Protein AF-A0A8J6LX30-F1 (afdb_monomer)

Foldseek 3Di:
DDDDDDDPDDDPPPPPPDPPPPPPQLPVLLVLLLVLLQVLLVQLVCVVVVVDHLVVSLVSLLVNLQSLLVSLVSCVVSVFQNVSSLVSLVLSVVSLVLSVCCVDDNNNVSSVVSNVSSVVSNVSRDPDPVSRDPPPPPPNDPRPGDRDDNVNSVCSSPVDD

pLDDT: mean 80.88, std 18.57, range [38.09, 98.31]

Nearest PDB structures (foldseek):
  2l7a-assembly1_A  TM=3.108E-01  e=1.061E+00  Mus musculus
  6zfg-assembly1_A  TM=3.445E-01  e=6.325E+00  Homo sapiens

Solvent-accessible surface area (backbone atoms only — not comparable to full-atom values): 9268 Å² total; per-residue (Å²): 134,84,88,81,87,85,80,84,77,80,80,78,77,76,76,77,75,73,80,78,68,78,77,58,90,53,53,66,45,34,52,50,41,27,52,38,10,52,50,34,22,52,45,26,51,30,35,76,73,64,79,44,50,72,69,59,36,47,55,45,41,48,56,36,22,48,47,24,29,50,36,17,52,52,26,61,75,66,74,43,47,63,68,58,21,39,49,26,32,42,49,20,52,50,36,53,56,38,47,55,30,52,72,49,89,50,32,70,64,23,39,52,50,46,24,50,53,8,51,48,36,40,70,72,37,63,91,46,83,82,67,56,61,74,90,72,79,66,72,91,65,80,55,96,54,77,87,66,51,67,67,58,51,51,46,63,74,67,74,67,135

Structure (mmCIF, N/CA/C/O backbone):
data_AF-A0A8J6LX30-F1
#
_entry.id   AF-A0A8J6LX30-F1
#
loop_
_atom_site.group_PDB
_atom_site.id
_atom_site.type_symbol
_atom_site.label_atom_id
_atom_site.label_alt_id
_atom_site.label_comp_id
_atom_site.label_asym_id
_atom_site.label_entity_id
_atom_site.label_seq_id
_atom_site.pdbx_PDB_ins_code
_atom_site.Cartn_x
_atom_site.Cartn_y
_atom_site.Cartn_z
_atom_site.occupancy
_atom_site.B_iso_or_equiv
_atom_site.auth_seq_id
_atom_site.auth_comp_id
_atom_site.auth_asym_id
_atom_site.auth_atom_id
_atom_site.pdbx_PDB_model_num
ATOM 1 N N . MET A 1 1 ? 21.308 58.155 -54.285 1.00 38.09 1 MET A N 1
ATOM 2 C CA . MET A 1 1 ? 21.886 56.819 -54.548 1.00 38.09 1 MET A CA 1
ATOM 3 C C . MET A 1 1 ? 22.119 56.142 -53.198 1.00 38.09 1 MET A C 1
ATOM 5 O O . MET A 1 1 ? 22.810 56.734 -52.388 1.00 38.09 1 MET A O 1
ATOM 9 N N . PHE A 1 2 ? 21.418 55.020 -52.964 1.00 38.81 2 PHE A N 1
ATOM 10 C CA . PHE A 1 2 ? 21.557 53.934 -51.962 1.00 38.81 2 PHE A CA 1
ATOM 11 C C . PHE A 1 2 ? 22.503 54.137 -50.748 1.00 38.81 2 PHE A C 1
ATOM 13 O O . PHE A 1 2 ? 23.682 54.39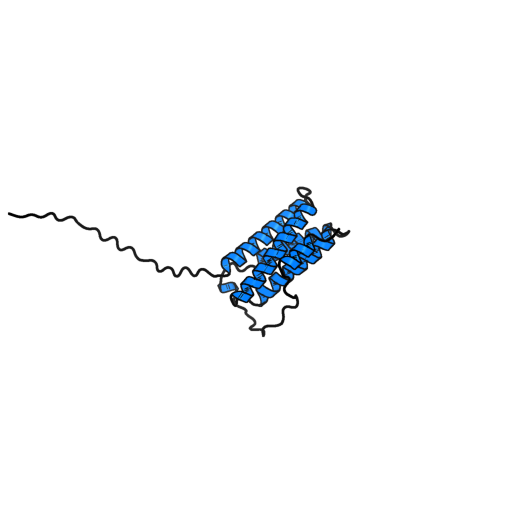0 -50.935 1.00 38.81 2 PHE A O 1
ATOM 20 N N . ALA A 1 3 ? 22.016 54.129 -49.493 1.00 41.53 3 ALA A N 1
ATOM 21 C CA . ALA A 1 3 ? 21.676 52.959 -48.643 1.00 41.53 3 ALA A CA 1
ATOM 22 C C . ALA A 1 3 ? 22.943 52.134 -48.263 1.00 41.53 3 ALA A C 1
ATOM 24 O O . ALA A 1 3 ? 23.744 51.845 -49.135 1.00 41.53 3 ALA A O 1
ATOM 25 N N . ARG A 1 4 ? 23.220 51.692 -47.028 1.00 43.03 4 ARG A N 1
ATOM 26 C CA . ARG A 1 4 ? 22.381 50.931 -46.093 1.00 43.03 4 ARG A CA 1
ATOM 27 C C . ARG A 1 4 ? 23.034 50.836 -44.698 1.00 43.03 4 ARG A C 1
ATOM 29 O O . ARG A 1 4 ? 24.249 50.752 -44.566 1.00 43.03 4 ARG A O 1
ATOM 36 N N . TYR A 1 5 ? 22.149 50.777 -43.711 1.00 49.88 5 TYR A N 1
ATOM 37 C CA . TYR A 1 5 ? 22.218 50.185 -42.376 1.00 49.88 5 TYR A CA 1
ATOM 38 C C . TYR A 1 5 ? 23.149 48.968 -42.229 1.00 49.88 5 TYR A C 1
ATOM 40 O O . TYR A 1 5 ? 23.052 48.027 -43.014 1.00 49.88 5 TYR A O 1
ATOM 48 N N . PHE A 1 6 ? 23.931 48.930 -41.147 1.00 45.62 6 PHE A N 1
ATOM 49 C CA . PHE A 1 6 ? 24.451 47.684 -40.576 1.00 45.62 6 PHE A CA 1
ATOM 50 C C . PHE A 1 6 ? 23.905 47.526 -39.155 1.00 45.62 6 PHE A C 1
ATOM 52 O O . PHE A 1 6 ? 24.425 48.090 -38.196 1.00 45.62 6 PHE A O 1
ATOM 59 N N . ALA A 1 7 ? 22.802 46.785 -39.053 1.00 44.56 7 ALA A N 1
ATOM 60 C CA . ALA A 1 7 ? 22.307 46.240 -37.800 1.00 44.56 7 ALA A CA 1
ATOM 61 C C . ALA A 1 7 ? 23.145 44.999 -37.467 1.00 44.56 7 ALA A C 1
ATOM 63 O O . ALA A 1 7 ? 23.205 44.057 -38.259 1.00 44.56 7 ALA A O 1
ATOM 64 N N . ALA A 1 8 ? 23.813 45.011 -36.316 1.00 47.22 8 ALA A N 1
ATOM 65 C CA . ALA A 1 8 ? 24.499 43.844 -35.782 1.00 47.22 8 ALA A CA 1
ATOM 66 C C . ALA A 1 8 ? 23.446 42.826 -35.318 1.00 47.22 8 ALA A C 1
ATOM 68 O O . ALA A 1 8 ? 22.815 42.996 -34.276 1.00 47.22 8 ALA A O 1
ATOM 69 N N . ALA A 1 9 ? 23.225 41.787 -36.121 1.00 47.16 9 ALA A N 1
ATOM 70 C CA . ALA A 1 9 ? 22.420 40.639 -35.736 1.00 47.16 9 ALA A CA 1
ATOM 71 C C . ALA A 1 9 ? 23.241 39.765 -34.777 1.00 47.16 9 ALA A C 1
ATOM 73 O O . ALA A 1 9 ? 24.148 39.046 -35.193 1.00 47.16 9 ALA A O 1
ATOM 74 N N . ALA A 1 10 ? 22.934 39.854 -33.484 1.00 50.03 10 ALA A N 1
ATOM 75 C CA . ALA A 1 10 ? 23.387 38.889 -32.495 1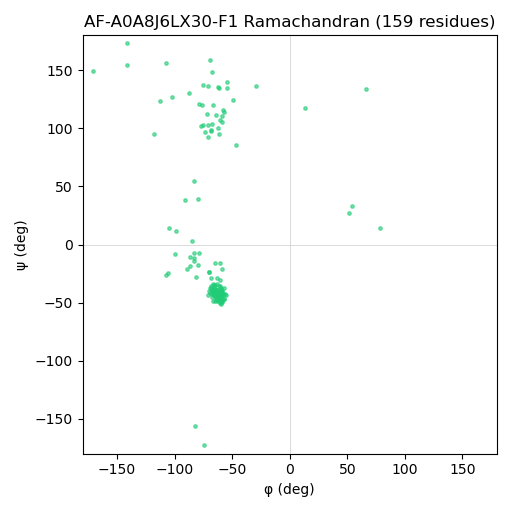.00 50.03 10 ALA A CA 1
ATOM 76 C C . ALA A 1 10 ? 22.690 37.547 -32.776 1.00 50.03 10 ALA A C 1
ATOM 78 O O . ALA A 1 10 ? 21.501 37.382 -32.507 1.00 50.03 10 ALA A O 1
ATOM 79 N N . LEU A 1 11 ? 23.425 36.603 -33.365 1.00 47.09 11 LEU A N 1
ATOM 80 C CA . LEU A 1 11 ? 23.007 35.210 -33.473 1.00 47.09 11 LEU A CA 1
ATOM 81 C C . LEU A 1 11 ? 23.010 34.587 -32.070 1.00 47.09 11 LEU A C 1
ATOM 83 O O . LEU A 1 11 ? 24.047 34.167 -31.562 1.00 47.09 11 LEU A O 1
ATOM 87 N N . LEU A 1 12 ? 21.833 34.524 -31.449 1.00 52.47 12 LEU A N 1
ATOM 88 C CA . LEU A 1 12 ? 21.553 33.590 -30.364 1.00 52.47 12 LEU A CA 1
ATOM 89 C C . LEU A 1 12 ? 21.545 32.177 -30.956 1.00 52.47 12 LEU A C 1
ATOM 91 O O . LEU A 1 12 ? 20.556 31.736 -31.540 1.00 52.47 12 LEU A O 1
ATOM 95 N N . VAL A 1 13 ? 22.667 31.472 -30.823 1.00 53.69 13 VAL A N 1
ATOM 96 C CA . VAL A 1 13 ? 22.720 30.021 -31.003 1.00 53.69 13 VAL A CA 1
ATOM 97 C C . VAL A 1 13 ? 21.992 29.411 -29.807 1.00 53.69 13 VAL A C 1
ATOM 99 O O . VAL A 1 13 ? 22.575 29.210 -28.745 1.00 53.69 13 VAL A O 1
ATOM 102 N N . PHE A 1 14 ? 20.692 29.162 -29.965 1.00 50.38 14 PHE A N 1
ATOM 103 C CA . PHE A 1 14 ? 19.973 28.221 -29.114 1.00 50.38 14 PHE A CA 1
ATOM 104 C C . PHE A 1 14 ? 20.624 26.855 -29.342 1.00 50.38 14 PHE A C 1
ATOM 106 O O . PHE A 1 14 ? 20.395 26.207 -30.364 1.00 50.38 14 PHE A O 1
ATOM 113 N N . ALA A 1 15 ? 21.490 26.442 -28.417 1.00 54.59 15 ALA A N 1
ATOM 114 C CA . ALA A 1 15 ? 21.866 25.048 -28.295 1.00 54.59 15 ALA A CA 1
ATOM 115 C C . ALA A 1 15 ? 20.566 24.278 -28.045 1.00 54.59 15 ALA A C 1
ATOM 117 O O . ALA A 1 15 ? 19.967 24.387 -26.976 1.00 54.59 15 ALA A O 1
ATOM 118 N N . ALA A 1 16 ? 20.089 23.572 -29.068 1.00 54.12 16 ALA A N 1
ATOM 119 C CA . ALA A 1 16 ? 19.051 22.575 -28.912 1.00 54.12 16 ALA A CA 1
ATOM 120 C C . ALA A 1 16 ? 19.625 21.506 -27.979 1.00 54.12 16 ALA A C 1
ATOM 122 O O . ALA A 1 16 ? 20.385 20.639 -28.408 1.00 54.12 16 ALA A O 1
ATOM 123 N N . VAL A 1 17 ? 19.332 21.634 -26.685 1.00 59.41 17 VAL A N 1
ATOM 124 C CA . VAL A 1 17 ? 19.518 20.552 -25.724 1.00 59.41 17 VAL A CA 1
ATOM 125 C C . VAL A 1 17 ? 18.679 19.408 -26.280 1.00 59.41 17 VAL A C 1
ATOM 127 O O . VAL A 1 17 ? 17.466 19.585 -26.432 1.00 59.41 17 VAL A O 1
ATOM 130 N N . PRO A 1 18 ? 19.281 18.292 -26.709 1.00 50.59 18 PRO A N 1
ATOM 131 C CA . PRO A 1 18 ? 18.488 17.261 -27.332 1.00 50.59 18 PRO A CA 1
ATOM 132 C C . PRO A 1 18 ? 17.634 16.619 -26.231 1.00 50.59 18 PRO A C 1
ATOM 134 O O . PRO A 1 18 ? 18.086 16.428 -25.104 1.00 50.59 18 PRO A O 1
ATOM 137 N N . ALA A 1 19 ? 16.359 16.393 -26.534 1.00 50.28 19 ALA A N 1
ATOM 138 C CA . ALA A 1 19 ? 15.315 15.996 -25.590 1.00 50.28 19 ALA A CA 1
ATOM 139 C C . ALA A 1 19 ? 15.342 14.495 -25.239 1.00 50.28 19 ALA A C 1
ATOM 141 O O . ALA A 1 19 ? 14.304 13.866 -25.095 1.00 50.28 19 ALA A O 1
ATOM 142 N N . TRP A 1 20 ? 16.527 13.914 -25.084 1.00 54.16 20 TRP A N 1
ATOM 143 C CA . TRP A 1 20 ? 16.743 12.656 -24.356 1.00 54.16 20 TRP A CA 1
ATOM 144 C C . TRP A 1 20 ? 16.854 12.955 -22.853 1.00 54.16 20 TRP A C 1
ATOM 146 O O . TRP A 1 20 ? 17.830 12.623 -22.194 1.00 54.16 20 TRP A O 1
ATOM 156 N N . ALA A 1 21 ? 15.845 13.636 -22.310 1.00 49.62 21 ALA A N 1
ATOM 157 C CA . ALA A 1 21 ? 15.396 13.286 -20.974 1.00 49.62 21 ALA A CA 1
ATOM 158 C C . ALA A 1 21 ? 14.580 12.012 -21.200 1.00 49.62 21 ALA A C 1
ATOM 160 O O . ALA A 1 21 ? 13.504 12.075 -21.794 1.00 49.62 21 ALA A O 1
ATOM 161 N N . GLY A 1 22 ? 15.165 10.853 -20.898 1.00 50.06 22 GLY A N 1
ATOM 162 C CA . GLY A 1 22 ? 14.429 9.598 -20.936 1.00 50.06 22 GLY A CA 1
ATOM 163 C C . GLY A 1 22 ? 13.256 9.727 -19.976 1.00 50.06 22 GLY A C 1
ATOM 164 O O . GLY A 1 22 ? 13.459 9.853 -18.775 1.00 50.06 22 GLY A O 1
ATOM 165 N N . ASN A 1 23 ? 12.038 9.787 -20.507 1.00 61.69 23 ASN A N 1
ATOM 166 C CA . ASN A 1 23 ? 10.859 9.556 -19.692 1.00 61.69 23 ASN A CA 1
ATOM 167 C C . ASN A 1 23 ? 10.840 8.052 -19.432 1.00 61.69 23 ASN A C 1
ATOM 169 O O . ASN A 1 23 ? 10.418 7.300 -20.311 1.00 61.69 23 ASN A O 1
ATOM 173 N N . ASP A 1 24 ? 11.354 7.620 -18.280 1.00 74.62 24 ASP A N 1
ATOM 174 C CA . ASP A 1 24 ? 11.158 6.248 -17.819 1.00 74.62 2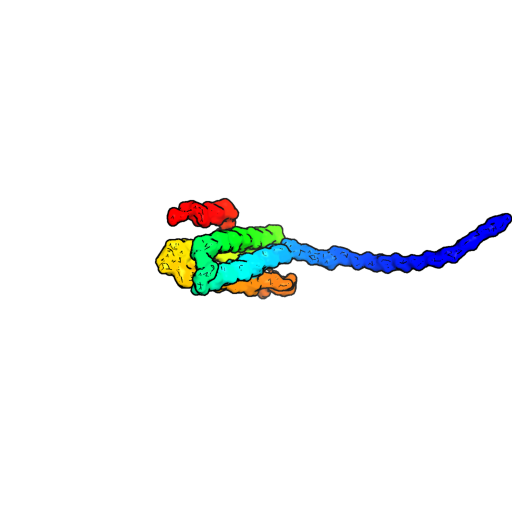4 ASP A CA 1
ATOM 175 C C . ASP A 1 24 ? 9.639 6.008 -17.730 1.00 74.62 24 ASP A C 1
ATOM 177 O O . ASP A 1 24 ? 8.969 6.692 -16.941 1.00 74.62 24 ASP A O 1
ATOM 181 N N . PRO A 1 25 ? 9.070 5.091 -18.538 1.00 80.56 25 PRO A N 1
ATOM 182 C CA . PRO A 1 25 ? 7.634 4.825 -18.544 1.00 80.56 25 PRO A CA 1
ATOM 183 C C . PRO A 1 25 ? 7.108 4.331 -17.187 1.00 80.56 25 PRO A C 1
ATOM 185 O O . PRO A 1 25 ? 5.899 4.365 -16.962 1.00 80.56 25 PRO A O 1
ATOM 188 N N . LEU A 1 26 ? 7.988 3.893 -16.279 1.00 88.62 26 LEU A N 1
ATOM 189 C CA . LEU A 1 26 ? 7.635 3.426 -14.941 1.00 88.62 26 LEU A CA 1
ATOM 190 C C . LEU A 1 26 ? 7.848 4.475 -13.843 1.00 88.62 26 LEU A C 1
ATOM 192 O O . LEU A 1 26 ? 7.355 4.275 -12.736 1.00 88.62 26 LEU A O 1
ATOM 196 N N . SER A 1 27 ? 8.471 5.622 -14.132 1.00 88.50 27 SER A N 1
ATOM 197 C CA . SER A 1 27 ? 8.712 6.677 -13.130 1.00 88.50 27 SER A CA 1
ATOM 198 C C . SER A 1 27 ? 7.431 7.151 -12.429 1.00 88.50 27 SER A C 1
ATOM 200 O O . SER A 1 27 ? 7.391 7.252 -11.203 1.00 88.50 27 SER A O 1
ATOM 202 N N . GLU A 1 28 ? 6.349 7.364 -13.183 1.00 90.75 28 GLU A N 1
ATOM 203 C CA . GLU A 1 28 ? 5.035 7.714 -12.624 1.00 90.75 28 GLU A CA 1
ATOM 204 C C . GLU A 1 28 ? 4.436 6.569 -11.795 1.00 90.75 28 GLU A C 1
ATOM 206 O O . GLU A 1 28 ? 3.797 6.812 -10.772 1.00 90.75 28 GLU A O 1
ATOM 211 N N . THR A 1 29 ? 4.674 5.317 -12.201 1.00 92.81 29 THR A N 1
ATOM 212 C CA . THR A 1 29 ? 4.214 4.126 -11.470 1.00 92.81 29 THR A CA 1
ATOM 213 C C . THR A 1 29 ? 4.898 4.033 -10.109 1.00 92.81 29 THR A C 1
ATOM 215 O O . THR A 1 29 ? 4.226 3.887 -9.087 1.00 92.81 29 THR A O 1
ATOM 218 N N . TYR A 1 30 ? 6.221 4.185 -10.085 1.00 92.94 30 TYR A N 1
ATOM 219 C CA . TYR A 1 30 ? 7.023 4.199 -8.866 1.00 92.94 30 TYR A CA 1
ATOM 220 C C . TYR A 1 30 ? 6.603 5.344 -7.949 1.00 92.94 30 TYR A C 1
ATOM 222 O O . TYR A 1 30 ? 6.252 5.124 -6.790 1.00 92.94 30 TYR A O 1
ATOM 230 N N . GLN A 1 31 ? 6.512 6.563 -8.481 1.00 93.44 31 GLN A N 1
ATOM 231 C CA . GLN A 1 31 ? 6.082 7.710 -7.692 1.00 93.44 31 GLN A CA 1
ATOM 232 C C . GLN A 1 31 ? 4.668 7.523 -7.122 1.00 93.44 31 GLN A C 1
ATOM 234 O O . GLN A 1 31 ? 4.424 7.863 -5.963 1.00 93.44 31 GLN A O 1
ATOM 239 N N . SER A 1 32 ? 3.741 6.955 -7.899 1.00 95.06 32 SER A N 1
ATOM 240 C CA . SER A 1 32 ? 2.392 6.664 -7.412 1.00 95.06 32 SER A CA 1
ATOM 241 C C . SER A 1 32 ? 2.398 5.639 -6.280 1.00 95.06 32 SER A C 1
ATOM 243 O O . SER A 1 32 ? 1.659 5.818 -5.313 1.00 95.06 32 SER A O 1
ATOM 245 N N . MET A 1 33 ? 3.227 4.594 -6.365 1.00 96.62 33 MET A N 1
ATOM 246 C CA . MET A 1 33 ? 3.345 3.593 -5.301 1.00 96.62 33 MET A CA 1
ATOM 247 C C . MET A 1 33 ? 3.963 4.159 -4.029 1.00 96.62 33 MET A C 1
ATOM 249 O O . MET A 1 33 ? 3.413 3.953 -2.948 1.00 96.62 33 MET A O 1
ATOM 253 N N . SER A 1 34 ? 5.043 4.932 -4.152 1.00 95.75 34 SER A N 1
ATOM 254 C CA . SER A 1 34 ? 5.671 5.602 -3.009 1.00 95.75 34 SER A CA 1
ATOM 255 C C . SER A 1 34 ? 4.689 6.553 -2.312 1.00 95.75 34 SER A C 1
ATOM 257 O O . SER A 1 34 ? 4.513 6.497 -1.094 1.00 95.75 34 SER A O 1
ATOM 259 N N . ASN A 1 35 ? 3.944 7.357 -3.080 1.00 96.88 35 ASN A N 1
ATOM 260 C CA . ASN A 1 35 ? 2.919 8.247 -2.532 1.00 96.88 35 ASN A CA 1
ATOM 261 C C . ASN A 1 35 ? 1.774 7.478 -1.855 1.00 96.88 35 ASN A C 1
ATOM 263 O O . ASN A 1 35 ? 1.315 7.885 -0.786 1.00 96.88 35 ASN A O 1
ATOM 267 N N . ALA A 1 36 ? 1.316 6.374 -2.453 1.00 97.81 36 ALA A N 1
ATOM 268 C CA . ALA A 1 36 ? 0.272 5.535 -1.871 1.00 97.81 36 ALA A CA 1
ATOM 269 C C . ALA A 1 36 ? 0.736 4.891 -0.555 1.00 97.81 36 ALA A C 1
ATOM 271 O O . ALA A 1 36 ? -0.016 4.903 0.417 1.00 97.81 36 ALA A O 1
ATOM 272 N N . GLY A 1 37 ? 1.978 4.398 -0.498 1.00 97.62 37 GLY A N 1
ATOM 273 C CA . GLY A 1 37 ? 2.585 3.850 0.716 1.00 97.62 37 GLY A CA 1
ATOM 274 C C . GLY A 1 37 ? 2.717 4.888 1.830 1.00 97.62 37 GLY A C 1
ATOM 275 O O . GLY A 1 37 ? 2.264 4.665 2.953 1.00 97.62 37 GLY A O 1
ATOM 276 N N . ALA A 1 38 ? 3.240 6.074 1.507 1.00 97.94 38 ALA A N 1
ATOM 277 C CA . ALA A 1 38 ? 3.376 7.169 2.464 1.00 97.94 38 ALA A CA 1
ATOM 278 C C . ALA A 1 38 ? 2.021 7.637 3.022 1.00 97.94 38 ALA A C 1
ATOM 280 O O . ALA A 1 38 ? 1.909 7.900 4.222 1.00 97.94 38 ALA A O 1
ATOM 281 N N . ALA A 1 39 ? 0.993 7.720 2.170 1.00 98.12 39 ALA A N 1
ATOM 282 C CA . ALA A 1 39 ? -0.364 8.059 2.589 1.00 98.12 39 ALA A CA 1
ATOM 283 C C . ALA A 1 39 ? -0.984 6.961 3.465 1.00 98.12 39 ALA A C 1
ATOM 285 O O . ALA A 1 39 ? -1.586 7.270 4.490 1.00 98.12 39 ALA A O 1
ATOM 286 N N . LEU A 1 40 ? -0.801 5.688 3.100 1.00 98.31 40 LEU A N 1
ATOM 287 C CA . LEU A 1 40 ? -1.293 4.553 3.879 1.00 98.31 40 LEU A CA 1
ATOM 288 C C . LEU A 1 40 ? -0.684 4.524 5.283 1.00 98.31 40 LEU A C 1
ATOM 290 O O . LEU A 1 40 ? -1.410 4.384 6.266 1.00 98.31 40 LEU A O 1
ATOM 294 N N . ARG A 1 41 ? 0.634 4.722 5.379 1.00 97.94 41 ARG A N 1
ATOM 295 C CA . ARG A 1 41 ? 1.350 4.818 6.653 1.00 97.94 41 ARG A CA 1
ATOM 296 C C . ARG A 1 41 ? 0.814 5.953 7.522 1.00 97.94 41 ARG A C 1
ATOM 298 O O . ARG A 1 41 ? 0.529 5.735 8.695 1.00 97.94 41 ARG A O 1
ATOM 305 N N . ALA A 1 42 ? 0.670 7.149 6.951 1.00 98.12 42 ALA A N 1
ATOM 306 C CA . ALA A 1 42 ? 0.182 8.315 7.683 1.00 98.12 42 ALA A CA 1
ATOM 307 C C . ALA A 1 42 ? -1.252 8.116 8.202 1.00 98.12 42 ALA A C 1
ATOM 309 O O . ALA A 1 42 ? -1.542 8.452 9.349 1.00 98.12 42 ALA A O 1
ATOM 310 N N . ASP A 1 43 ? -2.135 7.527 7.391 1.00 98.19 43 ASP A N 1
ATOM 311 C CA . ASP A 1 43 ? -3.511 7.246 7.804 1.00 98.19 43 ASP A CA 1
ATOM 312 C C . ASP A 1 43 ? -3.559 6.147 8.882 1.00 98.19 43 ASP A C 1
ATOM 314 O O . ASP A 1 43 ? -4.356 6.245 9.815 1.00 98.19 43 ASP A O 1
ATOM 318 N N . ALA A 1 44 ? -2.683 5.137 8.815 1.00 97.81 44 ALA A N 1
ATOM 319 C CA . ALA A 1 44 ? -2.566 4.119 9.859 1.00 97.81 44 ALA A CA 1
ATOM 320 C C . ALA A 1 44 ? -2.095 4.722 11.192 1.00 97.81 44 ALA A C 1
ATOM 322 O O . ALA A 1 44 ? -2.699 4.458 12.231 1.00 97.81 44 ALA A O 1
ATOM 323 N N . GLU A 1 45 ? -1.076 5.586 11.162 1.00 97.81 45 GLU A N 1
ATOM 324 C CA . GLU A 1 45 ? -0.605 6.339 12.333 1.00 97.81 45 GLU A CA 1
ATOM 325 C C . GLU A 1 45 ? -1.725 7.205 12.931 1.00 97.81 45 GLU A C 1
ATOM 327 O O . GLU A 1 45 ? -1.925 7.193 14.144 1.00 97.81 45 GLU A O 1
ATOM 332 N N . ALA A 1 46 ? -2.510 7.890 12.093 1.00 97.75 46 ALA A N 1
ATOM 333 C CA . ALA A 1 46 ? -3.639 8.701 12.546 1.00 97.75 46 ALA A CA 1
ATOM 334 C C . ALA A 1 46 ? -4.739 7.866 13.226 1.00 97.75 46 ALA A C 1
ATOM 336 O O . ALA A 1 46 ? -5.379 8.334 14.168 1.00 97.75 46 ALA A O 1
ATOM 337 N N . VAL A 1 47 ? -4.972 6.624 12.787 1.00 97.38 47 VAL A N 1
ATOM 338 C CA . VAL A 1 47 ? -5.879 5.711 13.503 1.00 97.38 47 VAL A CA 1
ATOM 339 C C . VAL A 1 47 ? -5.278 5.281 14.844 1.00 97.38 47 VAL A C 1
ATOM 341 O O . VAL A 1 47 ? -5.996 5.280 15.843 1.00 97.38 47 VAL A O 1
ATOM 344 N N . GLN A 1 48 ? -3.973 4.982 14.909 1.00 95.75 48 GLN A N 1
ATOM 345 C CA . GLN A 1 48 ? -3.299 4.614 16.166 1.00 95.75 48 GLN A CA 1
ATOM 346 C C . GLN A 1 48 ? -3.351 5.737 17.215 1.00 95.75 48 GLN A C 1
ATOM 348 O O . GLN A 1 48 ? -3.487 5.459 18.407 1.00 95.75 48 GLN A O 1
ATOM 353 N N . THR A 1 49 ? -3.263 7.004 16.796 1.00 96.44 49 THR A N 1
ATOM 354 C CA . THR A 1 49 ? -3.345 8.166 17.699 1.00 96.44 49 THR A CA 1
ATOM 355 C C . THR A 1 49 ? -4.776 8.595 18.025 1.00 96.44 49 THR A C 1
ATOM 357 O O . THR A 1 49 ? -4.972 9.433 18.908 1.00 96.44 49 THR A O 1
ATOM 360 N N . GLY A 1 50 ? -5.781 8.009 17.367 1.00 95.62 50 GLY A N 1
ATOM 361 C CA . GLY A 1 50 ? -7.192 8.367 17.529 1.00 95.62 50 GLY A CA 1
ATOM 362 C C . GLY A 1 50 ? -7.615 9.636 16.779 1.00 95.62 50 GLY A C 1
ATOM 363 O O . GLY A 1 50 ? -8.695 10.164 17.044 1.00 95.62 50 GLY A O 1
ATOM 364 N N . ASP A 1 51 ? -6.790 10.118 15.846 1.00 96.56 51 ASP A N 1
ATOM 365 C CA . ASP A 1 51 ? -7.071 11.274 14.987 1.00 96.56 51 ASP A CA 1
ATOM 366 C C . ASP A 1 51 ? -7.919 10.907 13.750 1.00 96.56 51 ASP A C 1
ATOM 368 O O . ASP A 1 51 ? -8.467 11.787 13.083 1.00 96.56 51 ASP A O 1
ATOM 372 N N . SER A 1 52 ? -8.049 9.610 13.445 1.00 96.25 52 SER A N 1
ATOM 373 C CA . SER A 1 52 ? -8.851 9.070 12.340 1.00 96.25 52 SER A CA 1
ATOM 374 C C . SER A 1 52 ? -9.564 7.767 12.732 1.00 96.25 52 SER A C 1
ATOM 376 O O . SER A 1 52 ? -9.357 7.232 13.821 1.00 96.25 52 SER A O 1
ATOM 378 N N . SER A 1 53 ? -10.431 7.251 11.854 1.00 94.38 53 SER A N 1
ATOM 379 C CA . SER A 1 53 ? -11.198 6.020 12.086 1.00 94.38 53 SER A CA 1
ATOM 380 C C . SER A 1 53 ? -10.691 4.843 11.249 1.00 94.38 53 SER A C 1
ATOM 382 O O . SER A 1 53 ? -10.105 5.020 10.178 1.00 94.38 53 SER A O 1
ATOM 384 N N . ALA A 1 54 ? -10.968 3.620 11.710 1.00 92.69 54 ALA A N 1
ATOM 385 C CA . ALA A 1 54 ? -10.638 2.403 10.968 1.00 92.69 54 ALA A CA 1
ATOM 386 C C . ALA A 1 54 ? -11.341 2.349 9.597 1.00 92.69 54 ALA A C 1
ATOM 388 O O . ALA A 1 54 ? -10.786 1.821 8.639 1.00 92.69 54 ALA A O 1
ATOM 389 N N . GLU A 1 55 ? -12.533 2.936 9.468 1.00 92.50 55 GLU A N 1
ATOM 390 C CA . GLU A 1 55 ? -13.257 3.039 8.196 1.00 92.50 55 GLU A CA 1
ATOM 391 C C . GLU A 1 55 ? -12.538 3.946 7.191 1.00 92.50 55 GLU A C 1
ATOM 393 O O . GLU A 1 55 ? -12.480 3.624 6.004 1.00 92.50 55 GLU A O 1
ATOM 398 N N . ALA A 1 56 ? -11.952 5.057 7.650 1.00 94.44 56 ALA A N 1
ATOM 399 C CA . ALA A 1 56 ? -11.133 5.911 6.792 1.00 94.44 56 ALA A CA 1
ATOM 400 C C . ALA A 1 56 ? -9.869 5.172 6.322 1.00 94.44 56 ALA A C 1
ATOM 402 O O . ALA A 1 56 ? -9.511 5.243 5.144 1.00 94.44 56 ALA A O 1
ATOM 403 N N . LEU A 1 57 ? -9.245 4.395 7.214 1.00 96.19 57 LEU A N 1
ATOM 404 C CA . LEU A 1 57 ? -8.098 3.556 6.871 1.00 96.19 57 LEU A CA 1
ATOM 405 C C . LEU A 1 57 ? -8.462 2.443 5.878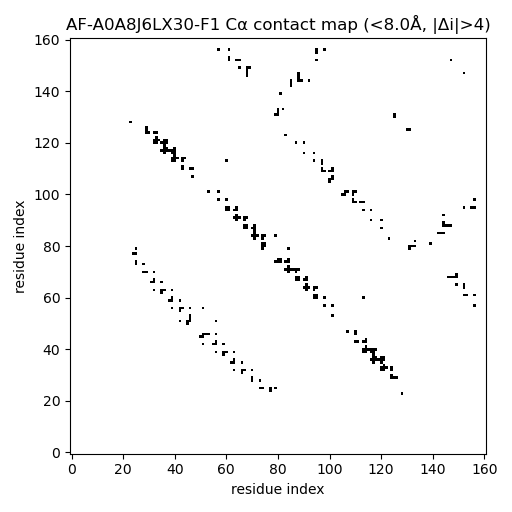 1.00 96.19 57 LEU A C 1
ATOM 407 O O . LEU A 1 57 ? -7.693 2.185 4.959 1.00 96.19 57 LEU A O 1
ATOM 411 N N . LEU A 1 58 ? -9.642 1.827 5.997 1.00 95.75 58 LEU A N 1
ATOM 412 C CA . LEU A 1 58 ? -10.138 0.841 5.028 1.00 95.75 58 LEU A CA 1
ATOM 413 C C . LEU A 1 58 ? -10.283 1.433 3.620 1.00 95.75 58 LEU A C 1
ATOM 415 O O . LEU A 1 58 ? -9.912 0.784 2.642 1.00 95.75 58 LEU A O 1
ATOM 419 N N . ALA A 1 59 ? -10.787 2.666 3.505 1.00 95.50 59 ALA A N 1
ATOM 420 C CA . ALA A 1 59 ? -10.868 3.355 2.219 1.00 95.50 59 ALA A CA 1
ATOM 421 C C . ALA A 1 59 ? -9.470 3.604 1.629 1.00 95.50 59 ALA A C 1
ATOM 423 O O . ALA A 1 59 ? -9.227 3.292 0.463 1.00 95.50 59 ALA A O 1
ATOM 424 N N . ARG A 1 60 ? -8.521 4.073 2.450 1.00 97.38 60 ARG A N 1
ATOM 425 C CA . ARG A 1 60 ? -7.125 4.257 2.026 1.00 97.38 60 ARG A CA 1
ATOM 426 C C . ARG A 1 60 ? -6.466 2.944 1.602 1.00 97.38 60 ARG A C 1
ATOM 428 O O . ARG A 1 60 ? -5.744 2.917 0.608 1.00 97.38 60 ARG A O 1
ATOM 435 N N . LEU A 1 61 ? -6.718 1.862 2.333 1.00 97.00 61 LEU A N 1
ATOM 436 C CA . LEU A 1 61 ? -6.182 0.533 2.049 1.00 97.00 61 LEU A CA 1
ATOM 437 C C . LEU A 1 61 ? -6.721 -0.028 0.724 1.00 97.00 61 LEU A C 1
ATOM 439 O O . LEU A 1 61 ? -5.974 -0.663 -0.019 1.00 97.00 61 LEU A O 1
ATOM 443 N N . SER A 1 62 ? -7.980 0.270 0.387 1.00 96.56 62 SER A N 1
ATOM 444 C CA . SER A 1 62 ? -8.562 -0.033 -0.927 1.00 96.56 62 SER A CA 1
ATOM 445 C C . SER A 1 62 ? -7.852 0.710 -2.063 1.00 96.56 62 SER A C 1
ATOM 447 O O . SER A 1 62 ? -7.464 0.090 -3.058 1.00 96.56 62 SER A O 1
ATOM 449 N N . ASP A 1 63 ? -7.634 2.022 -1.913 1.00 96.50 63 ASP A N 1
ATOM 450 C CA . ASP A 1 63 ? -6.913 2.834 -2.904 1.00 96.50 63 ASP A CA 1
ATOM 451 C C . ASP A 1 63 ? -5.475 2.328 -3.096 1.00 96.50 63 ASP A C 1
ATOM 453 O O . ASP A 1 63 ? -4.978 2.221 -4.223 1.00 96.50 63 ASP A O 1
ATOM 457 N N . PHE A 1 64 ? -4.809 1.969 -1.995 1.00 98.00 64 PHE A N 1
ATOM 458 C CA . PHE A 1 64 ? -3.477 1.378 -2.019 1.00 98.00 64 PHE A CA 1
ATOM 459 C C . PHE A 1 64 ? -3.459 0.051 -2.785 1.00 98.00 64 PHE A C 1
ATOM 461 O O . PHE A 1 64 ? -2.645 -0.113 -3.692 1.00 98.00 64 PHE A O 1
ATOM 468 N N . ALA A 1 65 ? -4.378 -0.873 -2.487 1.00 97.31 65 ALA A N 1
ATOM 469 C CA . ALA A 1 65 ? -4.437 -2.176 -3.149 1.00 97.31 65 ALA A CA 1
ATOM 470 C C . ALA A 1 65 ? -4.644 -2.048 -4.669 1.00 97.31 65 ALA A C 1
ATOM 472 O O . ALA A 1 65 ? -4.016 -2.759 -5.457 1.00 97.31 65 ALA A O 1
ATOM 473 N N . GLN A 1 66 ? -5.494 -1.107 -5.093 1.00 96.56 66 GLN A N 1
ATOM 474 C CA . GLN A 1 66 ? -5.711 -0.801 -6.508 1.00 96.56 66 GLN A CA 1
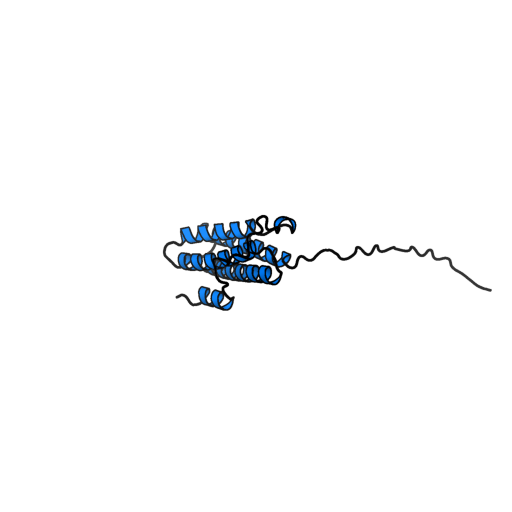ATOM 475 C C . GLN A 1 66 ? -4.452 -0.229 -7.163 1.00 96.56 66 GLN A C 1
ATOM 477 O O . GLN A 1 66 ? -4.079 -0.667 -8.253 1.00 96.56 66 GLN A O 1
ATOM 482 N N . THR A 1 67 ? -3.772 0.698 -6.484 1.00 96.88 67 THR A N 1
ATOM 483 C CA . THR A 1 67 ? -2.515 1.288 -6.966 1.00 96.88 67 THR A CA 1
ATOM 484 C C . THR A 1 67 ? -1.436 0.214 -7.115 1.00 96.88 67 THR A C 1
ATOM 486 O O . THR A 1 67 ? -0.803 0.134 -8.164 1.00 96.88 67 THR A O 1
ATOM 489 N N . ALA A 1 68 ? -1.293 -0.679 -6.132 1.00 96.69 68 ALA A N 1
ATOM 490 C CA . ALA A 1 68 ? -0.326 -1.775 -6.146 1.00 96.69 68 ALA A CA 1
ATOM 491 C C . ALA A 1 68 ? -0.600 -2.786 -7.271 1.00 96.69 68 ALA A C 1
ATOM 493 O O . ALA A 1 68 ? 0.306 -3.158 -8.021 1.00 96.69 68 ALA A O 1
ATOM 494 N N . SER A 1 69 ? -1.863 -3.170 -7.479 1.00 95.38 69 SER A N 1
ATOM 495 C CA . SER A 1 69 ? -2.224 -4.041 -8.605 1.00 95.38 69 SER A CA 1
ATOM 496 C C . SER A 1 69 ? -1.953 -3.377 -9.962 1.00 95.38 69 SER A C 1
ATOM 498 O O . SER A 1 69 ? -1.387 -4.005 -10.866 1.00 95.38 69 SER A O 1
ATOM 500 N N . ALA A 1 70 ? -2.300 -2.093 -10.106 1.00 95.19 70 ALA A N 1
ATOM 501 C CA . ALA A 1 70 ? -2.035 -1.327 -11.321 1.00 95.19 70 ALA A CA 1
ATOM 502 C C . ALA A 1 70 ? -0.530 -1.173 -11.584 1.00 95.19 70 ALA A C 1
ATOM 504 O O . ALA A 1 70 ? -0.095 -1.336 -12.723 1.00 95.19 70 ALA A O 1
ATOM 505 N N . ALA A 1 71 ? 0.268 -0.943 -10.540 1.00 94.12 71 ALA A N 1
ATOM 506 C CA . ALA A 1 71 ? 1.716 -0.833 -10.639 1.00 94.12 71 ALA A CA 1
ATOM 507 C C . ALA A 1 71 ? 2.357 -2.145 -11.095 1.00 94.12 71 ALA A C 1
ATOM 509 O O . ALA A 1 71 ? 3.136 -2.150 -12.047 1.00 94.12 71 ALA A O 1
ATOM 51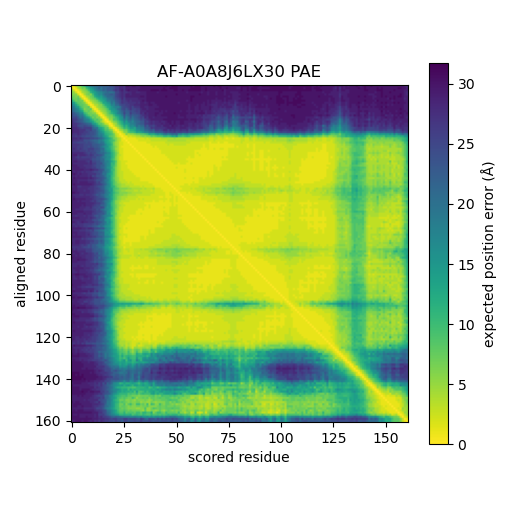0 N N . GLY A 1 72 ? 1.963 -3.275 -10.499 1.00 92.19 72 GLY A N 1
ATOM 511 C CA . GLY A 1 72 ? 2.430 -4.586 -10.949 1.00 92.19 72 GLY A CA 1
ATOM 512 C C . GLY A 1 72 ? 2.073 -4.861 -12.414 1.00 92.19 72 GLY A C 1
ATOM 513 O O . GLY A 1 72 ? 2.892 -5.370 -13.172 1.00 92.19 72 GLY A O 1
ATOM 514 N N . ALA A 1 73 ? 0.873 -4.462 -12.849 1.00 91.62 73 ALA A N 1
ATOM 515 C CA . ALA A 1 73 ? 0.459 -4.580 -14.245 1.00 91.62 73 ALA A CA 1
ATOM 516 C C . ALA A 1 73 ? 1.252 -3.672 -15.200 1.00 91.62 73 ALA A C 1
ATOM 518 O O . ALA A 1 73 ? 1.541 -4.086 -16.323 1.00 91.62 73 ALA A O 1
ATOM 519 N N . ALA A 1 74 ? 1.566 -2.445 -14.781 1.00 92.81 74 ALA A N 1
ATOM 520 C CA . ALA A 1 74 ? 2.339 -1.495 -15.572 1.00 92.81 74 ALA A CA 1
ATOM 521 C C . ALA A 1 74 ? 3.788 -1.964 -15.747 1.00 92.81 74 ALA A C 1
ATOM 523 O O . ALA A 1 74 ? 4.319 -1.871 -16.852 1.00 92.81 74 ALA A O 1
ATOM 524 N N . ILE A 1 75 ? 4.392 -2.529 -14.698 1.00 90.19 75 ILE A N 1
ATOM 525 C CA . ILE A 1 75 ? 5.724 -3.142 -14.757 1.00 90.19 75 ILE A CA 1
ATOM 526 C C . ILE A 1 75 ? 5.745 -4.280 -15.776 1.00 90.19 75 ILE A C 1
ATOM 528 O O . ILE A 1 75 ? 6.574 -4.252 -16.682 1.00 90.19 75 ILE A O 1
ATOM 532 N N . ASP A 1 76 ? 4.797 -5.222 -15.697 1.00 88.69 76 ASP A N 1
ATOM 533 C CA . ASP A 1 76 ? 4.728 -6.331 -16.658 1.00 88.69 76 ASP A CA 1
ATOM 534 C C . ASP A 1 76 ? 4.567 -5.816 -18.105 1.00 88.69 76 ASP A C 1
ATOM 536 O O . ASP A 1 76 ? 5.190 -6.328 -19.033 1.00 88.69 76 ASP A O 1
ATOM 540 N N . ALA A 1 77 ? 3.727 -4.792 -18.312 1.00 90.00 77 ALA A N 1
ATOM 541 C CA . ALA A 1 77 ? 3.428 -4.242 -19.636 1.00 90.00 77 ALA A CA 1
ATOM 542 C C . ALA A 1 77 ? 4.603 -3.483 -20.275 1.00 90.00 77 ALA A C 1
ATOM 544 O O . ALA A 1 77 ? 4.639 -3.349 -21.498 1.00 90.00 77 ALA A O 1
ATOM 545 N N . ASN A 1 78 ? 5.539 -2.989 -19.462 1.00 88.56 78 ASN A N 1
ATOM 546 C CA . ASN A 1 78 ? 6.729 -2.267 -19.912 1.00 88.56 78 ASN A CA 1
ATOM 547 C C . ASN A 1 78 ? 8.005 -3.120 -19.832 1.00 88.56 78 ASN A C 1
ATOM 549 O O . ASN A 1 78 ? 9.096 -2.564 -19.921 1.00 88.56 78 ASN A O 1
ATOM 553 N N . GLU A 1 79 ? 7.882 -4.444 -19.657 1.00 84.56 79 GLU A N 1
ATOM 554 C CA . GLU A 1 79 ? 9.024 -5.360 -19.490 1.00 84.56 79 GLU A CA 1
ATOM 555 C C . GLU A 1 79 ? 9.968 -4.924 -18.348 1.00 84.56 79 GLU A C 1
ATOM 557 O O . GLU A 1 79 ? 11.186 -5.092 -18.418 1.00 84.56 79 GLU A O 1
ATOM 562 N N . GLY A 1 80 ? 9.395 -4.327 -17.295 1.00 83.00 80 GLY A N 1
ATOM 563 C CA . GLY A 1 80 ? 10.118 -3.881 -16.110 1.00 83.00 80 GLY A CA 1
ATOM 564 C C . GLY A 1 80 ? 10.535 -5.036 -15.187 1.00 83.00 80 GLY A C 1
ATOM 565 O O . GLY A 1 80 ? 10.369 -6.210 -15.525 1.00 83.00 80 GLY A O 1
ATOM 566 N N . PRO A 1 81 ? 11.067 -4.731 -13.989 1.00 85.44 81 PRO A N 1
ATOM 567 C CA . PRO A 1 81 ? 11.588 -5.750 -13.078 1.00 85.44 81 PRO A CA 1
ATOM 568 C C . PRO A 1 81 ? 10.485 -6.699 -12.595 1.00 85.44 81 PRO A C 1
ATOM 570 O O . PRO A 1 81 ? 9.607 -6.310 -11.823 1.00 85.44 81 PRO A O 1
ATOM 573 N N . HIS A 1 82 ? 10.544 -7.960 -13.026 1.00 84.06 82 HIS A N 1
ATOM 574 C CA . HIS A 1 82 ? 9.510 -8.963 -12.740 1.00 84.06 82 HIS A CA 1
ATOM 575 C C . HIS A 1 82 ? 9.255 -9.146 -11.239 1.00 84.06 82 HIS A C 1
ATOM 577 O O . HIS A 1 82 ? 8.101 -9.183 -10.806 1.00 84.06 82 HIS A O 1
ATOM 583 N N . ASP A 1 83 ? 10.323 -9.180 -10.437 1.00 85.31 83 ASP A N 1
ATOM 584 C CA . ASP A 1 83 ? 10.233 -9.293 -8.978 1.00 85.31 83 ASP A CA 1
ATOM 585 C C . ASP A 1 83 ? 9.426 -8.145 -8.370 1.00 85.31 83 ASP A C 1
ATOM 587 O O . ASP A 1 83 ? 8.557 -8.378 -7.531 1.00 85.31 83 ASP A O 1
ATOM 591 N N . LEU A 1 84 ? 9.638 -6.915 -8.844 1.00 88.94 84 LEU A N 1
ATOM 592 C CA . LEU A 1 84 ? 8.905 -5.746 -8.367 1.00 88.94 84 LEU A CA 1
ATOM 593 C C . LEU A 1 84 ? 7.425 -5.811 -8.766 1.00 88.94 84 LEU A C 1
ATOM 595 O O . LEU A 1 84 ? 6.545 -5.518 -7.954 1.00 88.94 84 LEU A O 1
ATOM 599 N N . GLY A 1 85 ? 7.137 -6.292 -9.979 1.00 90.06 85 GLY A N 1
ATOM 600 C CA . GLY A 1 85 ? 5.771 -6.581 -10.412 1.00 90.06 85 GLY A CA 1
ATOM 601 C C . GLY A 1 85 ? 5.072 -7.603 -9.507 1.00 90.06 85 GLY A C 1
ATOM 602 O O . GLY A 1 85 ? 3.912 -7.412 -9.124 1.00 90.06 85 GLY A O 1
ATOM 603 N N . CYS A 1 86 ? 5.774 -8.671 -9.111 1.00 90.00 86 CYS A N 1
ATOM 604 C CA . CYS A 1 86 ? 5.261 -9.647 -8.150 1.00 90.00 86 CYS A CA 1
ATOM 605 C C . CYS A 1 86 ? 5.092 -9.054 -6.740 1.00 90.00 86 CYS A C 1
ATOM 607 O O . CYS A 1 86 ? 4.076 -9.333 -6.102 1.00 90.00 86 CYS A O 1
ATOM 609 N N . ILE A 1 87 ? 6.040 -8.243 -6.259 1.00 91.94 87 ILE A N 1
ATOM 610 C CA . ILE A 1 87 ? 5.983 -7.594 -4.939 1.00 91.94 87 ILE A CA 1
ATOM 611 C C . ILE A 1 87 ? 4.732 -6.721 -4.832 1.00 91.94 87 ILE A C 1
ATOM 613 O O . ILE A 1 87 ? 3.962 -6.883 -3.888 1.00 91.94 87 ILE A O 1
ATOM 617 N N . TYR A 1 88 ? 4.455 -5.867 -5.821 1.00 94.94 88 TYR A N 1
ATOM 618 C CA . TYR A 1 88 ? 3.266 -5.012 -5.783 1.00 94.94 88 TYR A CA 1
ATOM 619 C C . TYR A 1 88 ? 1.949 -5.801 -5.868 1.00 94.94 88 TYR A C 1
ATOM 621 O O . TYR A 1 88 ? 0.976 -5.453 -5.198 1.00 94.94 88 TYR A O 1
ATOM 629 N N . ARG A 1 89 ? 1.905 -6.924 -6.601 1.00 92.88 89 ARG A N 1
ATOM 630 C CA . ARG A 1 89 ? 0.756 -7.850 -6.533 1.00 92.88 89 ARG A CA 1
ATOM 631 C C . ARG A 1 89 ? 0.585 -8.459 -5.142 1.00 92.88 89 ARG A C 1
ATOM 633 O O . ARG A 1 89 ? -0.543 -8.560 -4.665 1.00 92.88 89 ARG A O 1
ATOM 640 N N . GLY A 1 90 ? 1.689 -8.841 -4.499 1.00 93.06 90 GLY A N 1
ATOM 641 C CA . GLY A 1 90 ? 1.699 -9.313 -3.115 1.00 93.06 90 GLY A CA 1
ATOM 642 C C . GLY A 1 90 ? 1.137 -8.267 -2.157 1.00 93.06 90 GLY A C 1
ATOM 643 O O . GLY A 1 90 ? 0.218 -8.568 -1.407 1.00 93.06 90 GLY A O 1
ATOM 644 N N . MET A 1 91 ? 1.579 -7.013 -2.276 1.00 96.00 91 MET A N 1
ATOM 645 C CA . MET A 1 91 ? 1.070 -5.899 -1.469 1.00 96.00 91 MET A CA 1
ATOM 646 C C . MET A 1 91 ? -0.437 -5.669 -1.650 1.00 96.00 91 MET A C 1
ATOM 648 O O . MET A 1 91 ? -1.131 -5.381 -0.678 1.00 96.00 91 MET A O 1
ATOM 652 N N . ALA A 1 92 ? -0.969 -5.821 -2.869 1.00 96.12 92 ALA A N 1
ATOM 653 C CA . ALA A 1 92 ? -2.410 -5.727 -3.110 1.00 96.12 92 ALA A CA 1
ATOM 654 C C . ALA A 1 92 ? -3.198 -6.845 -2.401 1.00 96.12 92 ALA A C 1
ATOM 656 O O . ALA A 1 92 ? -4.258 -6.587 -1.828 1.00 96.12 92 ALA A O 1
ATOM 657 N N . ALA A 1 93 ? -2.679 -8.077 -2.416 1.00 92.56 93 ALA A N 1
ATOM 658 C CA . ALA A 1 93 ? -3.292 -9.206 -1.718 1.00 92.56 93 ALA A CA 1
ATOM 659 C C . ALA A 1 93 ? -3.178 -9.075 -0.189 1.00 92.56 93 ALA A C 1
ATOM 661 O O . ALA A 1 93 ? -4.150 -9.329 0.523 1.00 92.56 93 ALA A O 1
ATOM 662 N N . ASP A 1 94 ? -2.037 -8.608 0.316 1.00 94.62 94 ASP A N 1
ATOM 663 C CA . ASP A 1 94 ? -1.842 -8.348 1.743 1.00 94.62 94 ASP A CA 1
ATOM 664 C C . ASP A 1 94 ? -2.760 -7.227 2.233 1.00 94.62 94 ASP A C 1
ATOM 666 O O . ASP A 1 94 ? -3.350 -7.344 3.308 1.00 94.62 94 ASP A O 1
ATOM 670 N N . ALA A 1 95 ? -2.966 -6.178 1.431 1.00 95.56 95 ALA A N 1
ATOM 671 C CA . ALA A 1 95 ? -3.923 -5.119 1.737 1.00 95.56 95 ALA A CA 1
ATOM 672 C C . ALA A 1 95 ? -5.357 -5.655 1.863 1.00 95.56 95 ALA A C 1
ATOM 674 O O . ALA A 1 95 ? -6.078 -5.282 2.788 1.00 95.56 95 ALA A O 1
ATOM 675 N N . ALA A 1 96 ? -5.765 -6.573 0.982 1.00 92.19 96 ALA A N 1
ATOM 676 C CA . ALA A 1 96 ? -7.048 -7.255 1.107 1.00 92.19 96 ALA A CA 1
ATOM 677 C C . ALA A 1 96 ? -7.128 -8.053 2.425 1.00 92.19 96 ALA A C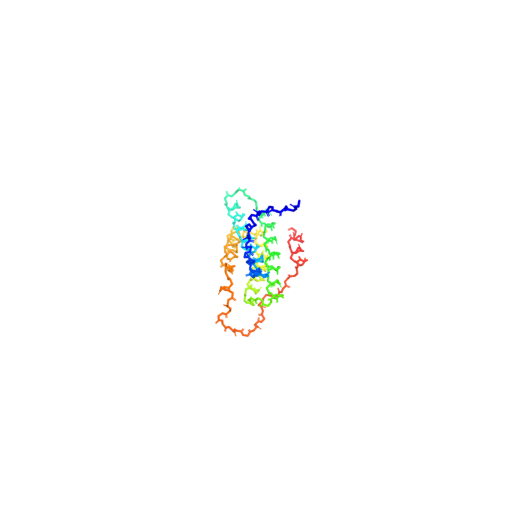 1
ATOM 679 O O . ALA A 1 96 ? -8.080 -7.881 3.192 1.00 92.19 96 ALA A O 1
ATOM 680 N N . LEU A 1 97 ? -6.105 -8.848 2.753 1.00 92.81 97 LEU A N 1
ATOM 681 C CA . LEU A 1 97 ? -6.056 -9.608 4.007 1.00 92.81 97 LEU A CA 1
ATOM 682 C C . LEU A 1 97 ? -6.151 -8.699 5.245 1.00 92.81 97 LEU A C 1
ATOM 684 O O . LEU A 1 97 ? -6.892 -9.000 6.182 1.00 92.81 97 LEU A O 1
ATOM 688 N N . GLN A 1 98 ? -5.436 -7.571 5.255 1.00 94.88 98 GLN A N 1
ATOM 689 C CA . GLN A 1 98 ? -5.499 -6.636 6.379 1.00 94.88 98 GLN A CA 1
ATOM 690 C C . GLN A 1 98 ? -6.855 -5.933 6.481 1.00 94.88 98 GLN A C 1
ATOM 692 O O . GLN A 1 98 ? -7.284 -5.615 7.588 1.00 94.88 98 GLN A O 1
ATOM 697 N N . ALA A 1 99 ? -7.572 -5.740 5.371 1.00 94.00 99 ALA A N 1
ATOM 698 C CA . ALA A 1 99 ? -8.922 -5.188 5.405 1.00 94.00 99 ALA A CA 1
ATOM 699 C C . ALA A 1 99 ? -9.894 -6.089 6.184 1.00 94.00 99 ALA A C 1
ATOM 701 O O . ALA A 1 99 ? -10.709 -5.590 6.958 1.00 94.00 99 ALA A O 1
ATOM 702 N N . ASP A 1 100 ? -9.779 -7.410 6.044 1.00 92.38 100 ASP A N 1
ATOM 703 C CA . ASP A 1 100 ? -10.592 -8.355 6.818 1.00 92.38 100 ASP A CA 1
ATOM 704 C C . ASP A 1 100 ? -10.247 -8.303 8.308 1.00 92.38 100 ASP A C 1
ATOM 706 O O . ASP A 1 100 ? -11.137 -8.297 9.161 1.00 92.38 100 ASP A O 1
ATOM 710 N N . ARG A 1 101 ? -8.958 -8.172 8.637 1.00 93.44 101 ARG A N 1
ATOM 711 C CA . ARG A 1 101 ? -8.504 -8.045 10.030 1.00 93.44 101 ARG A CA 1
ATOM 712 C C . ARG A 1 101 ? -8.936 -6.719 10.666 1.00 93.44 101 ARG A C 1
ATOM 714 O O . ARG A 1 101 ? -9.361 -6.719 11.818 1.00 93.44 101 ARG A O 1
ATOM 721 N N . LEU A 1 102 ? -8.938 -5.618 9.905 1.00 92.25 102 LEU A N 1
ATOM 722 C CA . LEU A 1 102 ? -9.468 -4.312 10.331 1.00 92.25 102 LEU A CA 1
ATOM 723 C C . LEU A 1 102 ? -10.978 -4.337 10.613 1.00 92.25 102 LEU A C 1
ATOM 725 O O . LEU A 1 102 ? -11.466 -3.559 11.437 1.00 92.25 102 LEU A O 1
ATOM 729 N N . ARG A 1 103 ? -11.732 -5.216 9.944 1.00 90.31 103 ARG A N 1
ATOM 730 C CA . ARG A 1 103 ? -13.165 -5.433 10.210 1.00 90.31 103 ARG A CA 1
ATOM 731 C C . ARG A 1 103 ? -13.401 -6.368 11.400 1.00 90.31 103 ARG A C 1
ATOM 733 O O . ARG A 1 103 ? -14.422 -6.238 12.073 1.00 90.31 103 ARG A O 1
ATOM 740 N N . GLY A 1 104 ? -12.465 -7.280 11.660 1.00 87.88 104 GLY A N 1
ATOM 741 C CA . GLY A 1 104 ? -12.530 -8.294 12.712 1.00 87.88 104 GLY A CA 1
ATOM 742 C C . GLY A 1 104 ? -12.117 -7.818 14.110 1.00 87.88 104 GLY A C 1
ATOM 743 O O . GLY A 1 104 ? -12.207 -6.639 14.453 1.00 87.88 104 GLY A O 1
ATOM 744 N N . GLU A 1 105 ? -11.693 -8.773 14.943 1.00 83.38 105 GLU A N 1
ATOM 745 C CA . GLU A 1 105 ? -11.305 -8.544 16.346 1.00 83.38 105 GLU A CA 1
ATOM 746 C C . GLU A 1 105 ? -9.830 -8.123 16.508 1.00 83.38 105 GLU A C 1
ATOM 748 O O . GLU A 1 105 ? -9.468 -7.529 17.519 1.00 83.38 105 GLU A O 1
ATOM 753 N N . GLU A 1 106 ? -8.983 -8.365 15.502 1.00 88.69 106 GLU A N 1
ATOM 754 C CA . GLU A 1 106 ? -7.532 -8.095 15.525 1.00 88.69 106 GLU A CA 1
ATOM 755 C C . GLU A 1 106 ? -7.172 -6.696 14.993 1.00 88.69 106 GLU A C 1
ATOM 757 O O . GLU A 1 106 ? -6.190 -6.522 14.267 1.00 88.69 106 GLU A O 1
ATOM 762 N N . LYS A 1 107 ? -7.985 -5.682 15.307 1.00 88.50 107 LYS A N 1
ATOM 763 C CA . LYS A 1 107 ? -7.870 -4.357 14.673 1.00 88.50 107 LYS A CA 1
ATOM 764 C C . LYS A 1 107 ? -6.520 -3.690 14.915 1.00 88.50 107 LYS A C 1
ATOM 766 O O . LYS A 1 107 ? -5.945 -3.167 13.968 1.00 88.50 107 LYS A O 1
ATOM 771 N N . ASP A 1 108 ? -6.000 -3.736 16.137 1.00 91.94 108 ASP A N 1
ATOM 772 C CA . ASP A 1 108 ? -4.749 -3.051 16.490 1.00 91.94 108 ASP A CA 1
ATOM 773 C C . ASP A 1 108 ? -3.543 -3.650 15.746 1.00 91.94 108 ASP A C 1
ATOM 775 O O . ASP A 1 108 ? -2.746 -2.919 15.152 1.00 91.94 108 ASP A O 1
ATOM 779 N N . ASP A 1 109 ? -3.463 -4.983 15.680 1.00 94.19 109 ASP A N 1
ATOM 780 C CA . ASP A 1 109 ? -2.426 -5.693 14.922 1.00 94.19 109 ASP A CA 1
ATOM 781 C C . ASP A 1 109 ? -2.559 -5.443 13.412 1.00 94.19 109 ASP A C 1
ATOM 783 O O . ASP A 1 109 ? -1.557 -5.333 12.697 1.00 94.19 109 ASP A O 1
ATOM 787 N N . ALA A 1 110 ? -3.793 -5.340 12.909 1.00 95.25 110 ALA A N 1
ATOM 788 C CA . ALA A 1 110 ? -4.059 -5.007 11.515 1.00 95.25 110 ALA A CA 1
ATOM 789 C C . ALA A 1 110 ? -3.604 -3.582 11.179 1.00 95.25 110 ALA A C 1
ATOM 791 O O . ALA A 1 110 ? -2.958 -3.385 10.155 1.00 95.25 110 ALA A O 1
ATOM 792 N N . ILE A 1 111 ? -3.875 -2.600 12.047 1.00 96.50 111 ILE A N 1
ATOM 793 C CA . ILE A 1 111 ? -3.438 -1.211 11.850 1.00 96.50 111 ILE A CA 1
ATOM 794 C C . ILE A 1 111 ? -1.908 -1.137 11.785 1.00 96.50 111 ILE A C 1
ATOM 796 O O . ILE A 1 111 ? -1.369 -0.499 10.883 1.00 96.50 111 ILE A O 1
ATOM 800 N N . GLU A 1 112 ? -1.200 -1.815 12.692 1.00 96.81 112 GLU A N 1
ATOM 801 C CA . GLU A 1 112 ? 0.268 -1.849 12.657 1.00 96.81 112 GLU A CA 1
ATOM 802 C C . GLU A 1 112 ? 0.797 -2.532 11.391 1.00 96.81 112 GLU A C 1
ATOM 804 O O . GLU A 1 112 ? 1.725 -2.037 10.754 1.00 96.81 112 GLU A O 1
ATOM 809 N N . THR A 1 113 ? 0.166 -3.627 10.964 1.00 96.19 113 THR A N 1
ATOM 810 C CA . THR A 1 113 ? 0.549 -4.305 9.717 1.00 96.19 113 THR A CA 1
ATOM 811 C C . THR A 1 113 ? 0.315 -3.407 8.498 1.00 96.19 113 THR A C 1
ATOM 813 O O . THR A 1 113 ? 1.147 -3.362 7.598 1.00 96.19 113 THR A O 1
ATOM 816 N N . VAL A 1 114 ? -0.782 -2.645 8.471 1.00 97.38 114 VAL A N 1
ATOM 817 C CA . VAL A 1 114 ? -1.072 -1.668 7.408 1.00 97.38 114 VAL A CA 1
ATOM 818 C C . VAL A 1 114 ? -0.054 -0.527 7.402 1.00 97.38 114 VAL A C 1
ATOM 820 O O . VAL A 1 114 ? 0.373 -0.095 6.331 1.00 97.38 114 VAL A O 1
ATOM 823 N N . ARG A 1 115 ? 0.381 -0.066 8.579 1.00 97.81 115 ARG A N 1
ATOM 824 C CA . ARG A 1 115 ? 1.450 0.931 8.703 1.00 97.81 115 ARG A CA 1
ATOM 825 C C . ARG A 1 115 ? 2.752 0.422 8.077 1.00 97.81 115 ARG A C 1
ATOM 827 O O . ARG A 1 115 ? 3.340 1.124 7.257 1.00 97.81 115 ARG A O 1
ATOM 834 N N . LEU A 1 116 ? 3.152 -0.806 8.419 1.00 97.19 116 LEU A N 1
ATOM 835 C CA . LEU A 1 116 ? 4.344 -1.464 7.871 1.00 97.19 116 LEU A CA 1
ATOM 836 C C . LEU A 1 116 ? 4.239 -1.698 6.361 1.00 97.19 116 LEU A C 1
ATOM 838 O O . LEU A 1 116 ? 5.197 -1.456 5.641 1.00 97.19 116 LEU A O 1
ATOM 842 N N . LEU A 1 117 ? 3.062 -2.076 5.862 1.00 96.12 117 LEU A N 1
ATOM 843 C CA . LEU A 1 117 ? 2.822 -2.215 4.425 1.00 96.12 117 LEU A CA 1
ATOM 844 C C . LEU A 1 117 ? 3.046 -0.889 3.675 1.00 96.12 117 LEU A C 1
ATOM 846 O O . LEU A 1 117 ? 3.585 -0.877 2.568 1.00 96.12 117 LEU A O 1
ATOM 850 N N . GLY A 1 118 ? 2.659 0.234 4.290 1.00 96.25 118 GLY A N 1
ATOM 851 C CA . GLY A 1 118 ? 2.944 1.571 3.774 1.00 96.25 118 GLY A CA 1
ATOM 852 C C . GLY A 1 118 ? 4.440 1.907 3.757 1.00 96.25 118 GLY A C 1
ATOM 853 O O . GLY A 1 118 ? 4.920 2.455 2.764 1.00 96.25 118 GLY A O 1
ATOM 854 N N . ASP A 1 119 ? 5.176 1.550 4.817 1.00 95.94 119 ASP A N 1
ATOM 855 C CA . ASP A 1 119 ? 6.643 1.674 4.879 1.00 95.94 119 ASP A CA 1
ATOM 856 C C . ASP A 1 119 ? 7.318 0.847 3.769 1.00 95.94 119 ASP A C 1
ATOM 858 O O . ASP A 1 119 ? 8.141 1.369 3.013 1.00 95.94 119 ASP A O 1
ATOM 862 N N . ASP A 1 120 ? 6.927 -0.420 3.621 1.00 93.75 120 ASP A N 1
ATOM 863 C CA . ASP A 1 120 ? 7.491 -1.336 2.628 1.00 93.75 120 ASP A CA 1
ATOM 864 C C . ASP A 1 120 ? 7.278 -0.818 1.203 1.00 93.75 120 ASP A C 1
ATOM 866 O O . ASP A 1 120 ? 8.204 -0.843 0.395 1.00 93.75 120 ASP A O 1
ATOM 870 N N . ALA A 1 121 ? 6.094 -0.283 0.889 1.00 93.38 121 ALA A N 1
ATOM 871 C CA . ALA A 1 121 ? 5.810 0.293 -0.425 1.00 93.38 121 ALA A CA 1
ATOM 872 C C . ALA A 1 121 ? 6.724 1.477 -0.774 1.00 93.38 121 ALA A C 1
ATOM 874 O O . ALA A 1 121 ? 7.114 1.628 -1.933 1.00 93.38 121 ALA A O 1
ATOM 875 N N . VAL A 1 122 ? 7.101 2.296 0.211 1.00 92.69 122 VAL A N 1
ATOM 876 C CA . VAL A 1 122 ? 8.080 3.373 0.011 1.00 92.69 122 VAL A CA 1
ATOM 877 C C . VAL A 1 122 ? 9.480 2.792 -0.195 1.00 92.69 122 VAL A C 1
ATOM 879 O O . VAL A 1 122 ? 10.176 3.225 -1.106 1.00 92.69 122 VAL A O 1
ATOM 882 N N . LEU A 1 123 ? 9.875 1.795 0.603 1.00 88.75 123 LEU A N 1
ATOM 883 C 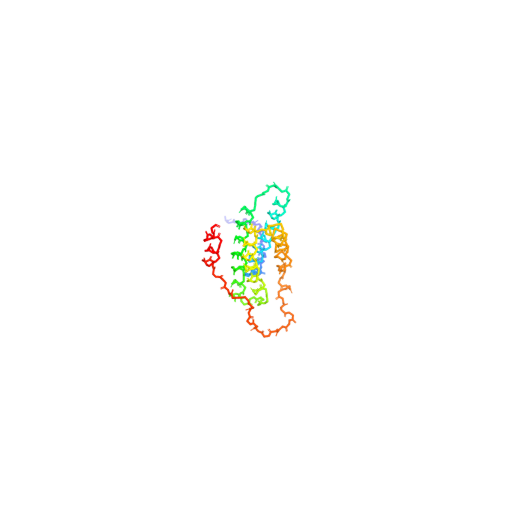CA . LEU A 1 123 ? 11.223 1.213 0.584 1.00 88.75 123 LEU A CA 1
ATOM 884 C C . LEU A 1 123 ? 11.542 0.400 -0.673 1.00 88.75 123 LEU A C 1
ATOM 886 O O . LEU A 1 123 ? 12.682 0.413 -1.130 1.00 88.75 123 LEU A O 1
ATOM 890 N N . VAL A 1 124 ? 10.571 -0.338 -1.214 1.00 86.75 124 VAL A N 1
ATOM 891 C CA . VAL A 1 124 ? 10.797 -1.183 -2.401 1.00 86.75 124 VAL A CA 1
ATOM 892 C C . VAL A 1 124 ? 10.698 -0.406 -3.711 1.00 86.75 124 VAL A C 1
ATOM 894 O O . VAL A 1 124 ? 11.025 -0.947 -4.764 1.00 86.75 124 VAL A O 1
ATOM 897 N N . THR A 1 125 ? 10.204 0.833 -3.669 1.00 84.56 125 THR A N 1
ATOM 898 C CA . THR A 1 125 ? 10.052 1.661 -4.861 1.00 84.56 125 THR A CA 1
ATOM 899 C C . THR A 1 125 ? 11.417 2.213 -5.288 1.00 84.56 125 THR A C 1
ATOM 901 O O . THR A 1 125 ? 12.025 2.946 -4.511 1.00 84.56 125 THR A O 1
ATOM 904 N N . PRO A 1 126 ? 11.891 1.917 -6.513 1.00 80.94 126 PRO A N 1
ATOM 905 C CA . PRO A 1 126 ? 13.158 2.439 -7.015 1.00 80.94 126 PRO A CA 1
ATOM 906 C C . PRO A 1 126 ? 13.139 3.969 -7.102 1.00 80.94 126 PRO A C 1
ATOM 908 O O . PRO A 1 126 ? 12.192 4.556 -7.632 1.00 80.94 126 PRO A O 1
ATOM 911 N N . GLU A 1 127 ? 14.207 4.615 -6.641 1.00 70.56 127 GLU A N 1
ATOM 912 C CA . GLU A 1 127 ? 14.423 6.055 -6.812 1.00 70.56 127 GLU A CA 1
ATOM 913 C C . GLU A 1 127 ? 15.165 6.356 -8.123 1.00 70.56 127 GLU A C 1
ATOM 915 O O . GLU A 1 127 ? 15.092 7.472 -8.646 1.00 70.56 127 GLU A O 1
ATOM 920 N N . THR A 1 128 ? 15.880 5.365 -8.676 1.00 62.94 128 THR A N 1
ATOM 921 C CA . THR A 1 128 ? 16.638 5.504 -9.927 1.00 62.94 128 THR A CA 1
ATOM 922 C C . THR A 1 128 ? 16.564 4.263 -10.823 1.00 62.94 128 THR A C 1
ATOM 924 O O . THR A 1 128 ? 16.451 3.136 -10.350 1.00 62.94 128 THR A O 1
ATOM 927 N N . GLU A 1 129 ? 16.745 4.447 -12.137 1.00 59.25 129 GLU A N 1
ATOM 928 C CA . GLU A 1 129 ? 16.853 3.344 -13.116 1.00 59.25 129 GLU A CA 1
ATOM 929 C C . GLU A 1 129 ? 18.017 2.374 -12.819 1.00 59.25 129 GLU A C 1
ATOM 931 O O . GLU A 1 129 ? 18.038 1.236 -13.281 1.00 59.25 129 GLU A O 1
ATOM 936 N N . ALA A 1 130 ? 19.031 2.802 -12.059 1.00 57.88 130 ALA A N 1
ATOM 937 C CA . ALA A 1 130 ? 20.138 1.926 -11.680 1.00 57.88 130 ALA A CA 1
ATOM 938 C C . ALA A 1 130 ? 19.708 0.849 -10.666 1.00 57.88 130 ALA A C 1
ATOM 940 O O . ALA A 1 130 ? 20.340 -0.204 -10.589 1.00 57.88 130 ALA A O 1
ATOM 941 N N . GLU A 1 131 ? 18.634 1.100 -9.915 1.00 61.38 131 GLU A N 1
ATOM 942 C CA . GLU A 1 131 ? 18.110 0.217 -8.866 1.00 61.38 131 GLU A CA 1
ATOM 943 C C . GLU A 1 131 ? 17.140 -0.837 -9.412 1.00 61.38 131 GLU A C 1
ATOM 945 O O . GLU A 1 131 ? 16.823 -1.799 -8.720 1.00 61.38 131 GLU A O 1
ATOM 950 N N . THR A 1 132 ? 16.711 -0.711 -10.672 1.00 58.22 132 THR A N 1
ATOM 951 C CA . THR A 1 132 ? 15.800 -1.660 -11.330 1.00 58.22 132 THR A CA 1
ATOM 952 C C . THR A 1 132 ? 16.521 -2.859 -11.953 1.00 58.22 132 THR A C 1
ATOM 954 O O . THR A 1 132 ? 15.894 -3.677 -12.624 1.00 58.22 132 THR A O 1
ATOM 957 N N . GLN A 1 133 ? 17.844 -2.971 -11.796 1.00 57.88 133 GLN A N 1
ATOM 958 C CA . GLN A 1 133 ? 18.597 -4.109 -12.320 1.00 57.88 133 GLN A CA 1
ATOM 959 C C . GLN A 1 133 ? 18.282 -5.359 -11.498 1.00 57.88 133 GLN A C 1
ATOM 961 O O . GLN A 1 133 ? 18.692 -5.440 -10.346 1.00 57.88 133 GLN A O 1
ATOM 966 N N . ASP A 1 134 ? 17.601 -6.339 -12.099 1.00 54.44 134 ASP A N 1
ATOM 967 C CA . ASP A 1 134 ? 17.441 -7.684 -11.534 1.00 54.44 134 ASP A CA 1
ATOM 968 C C . ASP A 1 134 ? 18.835 -8.324 -11.370 1.00 54.44 134 ASP A C 1
ATOM 970 O O . ASP A 1 134 ? 19.472 -8.691 -12.366 1.00 54.44 134 ASP A O 1
ATOM 974 N N . PRO A 1 135 ? 19.359 -8.450 -10.136 1.00 46.91 135 PRO A N 1
ATOM 975 C CA . PRO A 1 135 ? 20.712 -8.942 -9.920 1.00 46.91 135 PRO A CA 1
ATOM 976 C C . PRO A 1 135 ? 20.795 -10.469 -10.039 1.00 46.91 135 PRO A C 1
ATOM 978 O O . PRO A 1 135 ? 21.892 -11.027 -9.985 1.00 46.91 135 PRO A O 1
ATOM 981 N N . THR A 1 136 ? 19.660 -11.162 -10.159 1.00 47.56 136 THR A N 1
ATOM 982 C CA . THR A 1 136 ? 19.598 -12.616 -10.013 1.00 47.56 136 THR A CA 1
ATOM 983 C C . THR A 1 136 ? 19.415 -13.353 -11.328 1.00 47.56 136 THR A C 1
ATOM 985 O O . THR A 1 136 ? 19.822 -14.514 -11.409 1.00 47.56 136 THR A O 1
ATOM 988 N N . GLY A 1 137 ? 18.848 -12.716 -12.363 1.00 46.25 137 GLY A N 1
ATOM 989 C CA . GLY A 1 137 ? 18.562 -13.386 -13.637 1.00 46.25 137 GLY A CA 1
ATOM 990 C C . GLY A 1 137 ? 17.773 -14.683 -13.437 1.00 46.25 137 GLY A C 1
ATOM 991 O O . GLY A 1 137 ? 17.934 -15.640 -14.203 1.00 46.25 137 GLY A O 1
ATOM 992 N N . MET A 1 138 ? 16.995 -14.754 -12.351 1.00 43.66 138 MET A N 1
ATOM 993 C CA . MET A 1 138 ? 16.184 -15.914 -12.035 1.00 43.66 138 MET A CA 1
ATOM 994 C C . MET A 1 138 ? 15.170 -16.077 -13.171 1.00 43.66 138 MET A C 1
ATOM 996 O O . MET A 1 138 ? 14.609 -15.089 -13.647 1.00 43.66 138 MET A O 1
ATOM 1000 N N . PRO A 1 139 ? 14.955 -17.307 -13.672 1.00 48.53 139 PRO A N 1
ATOM 1001 C CA . PRO A 1 139 ? 13.958 -17.526 -14.711 1.00 48.53 139 PRO A CA 1
ATOM 1002 C C . PRO A 1 139 ? 12.628 -16.963 -14.222 1.00 48.53 139 PRO A C 1
ATOM 1004 O O . PRO A 1 139 ? 12.333 -17.156 -13.045 1.00 48.53 139 PRO A O 1
ATOM 1007 N N . MET A 1 140 ? 11.865 -16.307 -15.110 1.00 52.53 140 MET A N 1
ATOM 1008 C CA . MET A 1 140 ? 10.530 -15.750 -14.846 1.00 52.53 140 MET A CA 1
ATOM 1009 C C . MET A 1 140 ? 9.655 -16.770 -14.110 1.00 52.53 140 MET A C 1
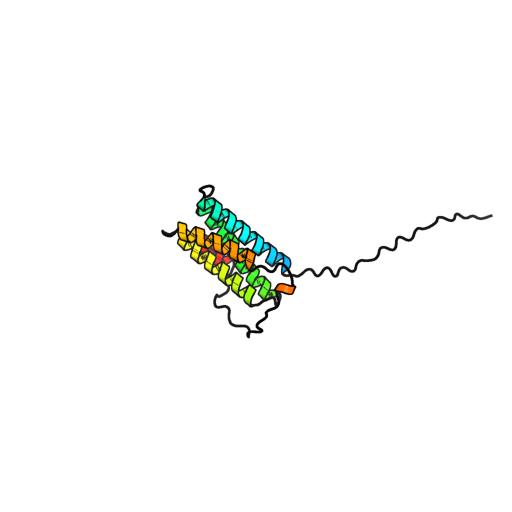ATOM 1011 O O . MET A 1 140 ? 8.949 -17.581 -14.713 1.00 52.53 140 MET A O 1
ATOM 1015 N N . GLY A 1 141 ? 9.776 -16.787 -12.788 1.00 54.75 141 GLY A N 1
ATOM 1016 C CA . GLY A 1 141 ? 9.041 -17.662 -11.906 1.00 54.75 141 GLY A CA 1
ATOM 1017 C C . GLY A 1 141 ? 7.638 -17.105 -11.825 1.00 54.75 141 GLY A C 1
ATOM 1018 O O . GLY A 1 141 ? 7.452 -15.890 -11.740 1.00 54.75 141 GLY A O 1
ATOM 1019 N N . SER A 1 142 ? 6.638 -17.980 -11.882 1.00 61.97 142 SER A N 1
ATOM 1020 C CA . SER A 1 142 ? 5.257 -17.585 -11.624 1.00 61.97 142 SER A CA 1
ATOM 1021 C C . SER A 1 142 ? 5.206 -16.794 -10.318 1.00 61.97 142 SER A C 1
ATOM 1023 O O . SER A 1 142 ? 5.663 -17.307 -9.292 1.00 61.97 142 SER A O 1
ATOM 1025 N N . CYS A 1 143 ? 4.666 -15.573 -10.341 1.00 66.62 143 CYS A N 1
ATOM 1026 C CA . CYS A 1 143 ? 4.399 -14.874 -9.092 1.00 66.62 143 CYS A CA 1
ATOM 1027 C C . CYS A 1 143 ? 3.522 -15.779 -8.214 1.00 66.62 143 CYS A C 1
ATOM 1029 O O . CYS A 1 143 ? 2.555 -16.349 -8.725 1.00 66.62 143 CYS A O 1
ATOM 1031 N N . PRO A 1 144 ? 3.827 -15.920 -6.915 1.00 68.50 144 PRO A N 1
ATOM 1032 C CA . PRO A 1 144 ? 3.032 -16.757 -6.018 1.00 68.50 144 PRO A CA 1
ATOM 1033 C C . PRO A 1 144 ? 1.602 -16.225 -5.828 1.00 68.50 144 PRO A C 1
ATOM 1035 O O . PRO A 1 144 ? 0.735 -16.957 -5.360 1.00 68.50 144 PRO A O 1
ATOM 1038 N N . VAL A 1 145 ? 1.359 -14.966 -6.206 1.00 70.44 145 VAL A N 1
ATOM 1039 C CA . VAL A 1 145 ? 0.068 -14.285 -6.125 1.00 70.44 145 VAL A CA 1
ATOM 1040 C C . VAL A 1 145 ? -0.449 -14.007 -7.535 1.00 70.44 145 VAL A C 1
ATOM 1042 O O . VAL A 1 145 ? 0.231 -13.367 -8.344 1.00 70.44 145 VAL A O 1
ATOM 1045 N N . GLU A 1 146 ? -1.658 -14.493 -7.827 1.00 71.38 146 GLU A N 1
ATOM 1046 C CA . GLU A 1 146 ? -2.352 -14.197 -9.079 1.00 71.38 146 GLU A CA 1
ATOM 1047 C C . GLU A 1 146 ? -2.760 -12.721 -9.149 1.00 71.38 146 GLU A C 1
ATOM 1049 O O . GLU A 1 146 ? -3.072 -12.073 -8.150 1.00 71.38 146 GLU A O 1
ATOM 1054 N N . LYS A 1 147 ? -2.780 -12.172 -10.364 1.00 70.62 147 LYS A N 1
ATOM 1055 C CA . LYS A 1 147 ? -3.206 -10.795 -10.605 1.00 70.62 147 LYS A CA 1
ATOM 1056 C C . LYS A 1 147 ? -4.699 -10.636 -10.298 1.00 70.62 147 LYS A C 1
ATOM 1058 O O . LYS A 1 147 ? -5.531 -11.240 -10.970 1.00 70.62 147 LYS A O 1
ATOM 1063 N N . MET A 1 148 ? -5.033 -9.754 -9.359 1.00 78.06 148 MET A N 1
ATOM 1064 C CA . MET A 1 148 ? -6.411 -9.312 -9.127 1.00 78.06 148 MET A CA 1
ATOM 1065 C C . MET A 1 148 ? -6.746 -8.117 -10.024 1.00 78.06 148 MET A C 1
ATOM 1067 O O . MET A 1 148 ? -6.000 -7.140 -10.083 1.00 78.06 148 MET A O 1
ATOM 1071 N N . SER A 1 149 ? -7.876 -8.176 -10.723 1.00 81.25 149 SER A N 1
ATOM 1072 C CA . SER A 1 149 ? -8.411 -7.034 -11.472 1.00 81.25 149 SER A CA 1
ATOM 1073 C C . SER A 1 149 ? -8.911 -5.922 -10.542 1.00 81.25 149 SER A C 1
ATOM 1075 O O . SER A 1 149 ? -9.244 -6.168 -9.382 1.00 81.25 149 SER A O 1
ATOM 1077 N N . ALA A 1 150 ? -9.006 -4.698 -11.069 1.00 79.06 150 ALA A N 1
ATOM 1078 C CA . ALA A 1 150 ? -9.589 -3.569 -10.343 1.00 79.06 150 ALA A CA 1
ATOM 1079 C C . ALA A 1 150 ? -11.029 -3.864 -9.888 1.00 79.06 150 ALA A C 1
ATOM 1081 O O . ALA A 1 150 ? -11.384 -3.529 -8.763 1.00 79.06 150 ALA A O 1
ATOM 1082 N N . ASP A 1 151 ? -11.818 -4.564 -10.708 1.00 80.25 151 ASP A N 1
ATOM 1083 C CA . ASP A 1 151 ? -13.183 -4.972 -10.358 1.00 80.25 151 ASP A CA 1
ATOM 1084 C C . ASP A 1 151 ? -13.199 -5.968 -9.190 1.00 80.25 151 ASP A C 1
ATOM 1086 O O . ASP A 1 151 ? -14.006 -5.830 -8.277 1.00 80.25 151 ASP A O 1
ATOM 1090 N N . GLN A 1 152 ? -12.277 -6.940 -9.173 1.00 82.88 152 GLN A N 1
ATOM 1091 C CA . GLN A 1 152 ? -12.148 -7.893 -8.061 1.00 82.88 152 GLN A CA 1
ATOM 1092 C C . GLN A 1 152 ? -11.736 -7.203 -6.758 1.00 82.88 152 GLN A C 1
ATOM 1094 O O . GLN A 1 152 ? -12.260 -7.542 -5.700 1.00 82.88 152 GLN A O 1
ATOM 1099 N N . LEU A 1 153 ? -10.822 -6.232 -6.828 1.00 82.38 153 LEU A N 1
ATOM 1100 C CA . LEU A 1 153 ? -10.438 -5.433 -5.665 1.00 82.38 153 LEU A CA 1
ATOM 1101 C C . LEU A 1 153 ? -11.606 -4.559 -5.202 1.00 82.38 153 LEU A C 1
ATOM 1103 O O . LEU A 1 153 ? -11.969 -4.592 -4.033 1.00 82.38 153 LEU A O 1
ATOM 1107 N N . SER A 1 154 ? -12.254 -3.835 -6.113 1.00 81.06 154 SER A N 1
ATOM 1108 C CA . SER A 1 154 ? -13.401 -2.987 -5.784 1.00 81.06 154 SER A CA 1
ATOM 1109 C C . SER A 1 154 ? -14.525 -3.788 -5.121 1.00 81.06 154 SER A C 1
ATOM 1111 O O . SER A 1 154 ? -15.006 -3.397 -4.056 1.00 81.06 154 SER A O 1
ATOM 1113 N N . ALA A 1 155 ? -14.878 -4.949 -5.680 1.00 82.19 155 ALA A N 1
ATOM 1114 C CA . ALA A 1 155 ? -15.846 -5.873 -5.095 1.00 82.19 155 ALA A CA 1
ATOM 1115 C C . ALA A 1 155 ? -15.432 -6.313 -3.682 1.00 82.19 155 ALA A C 1
ATOM 1117 O O . ALA A 1 155 ? -16.216 -6.215 -2.741 1.00 82.19 155 ALA A O 1
ATOM 1118 N N . TYR A 1 156 ? -14.168 -6.696 -3.490 1.00 83.44 156 TYR A N 1
ATOM 1119 C CA . TYR A 1 156 ? -13.653 -7.115 -2.187 1.00 83.44 156 TYR A CA 1
ATOM 1120 C C . TYR A 1 156 ? -13.802 -6.040 -1.098 1.00 83.44 156 TYR A C 1
ATOM 1122 O O . TYR A 1 156 ? -14.177 -6.328 0.042 1.00 83.44 156 TYR A O 1
ATOM 1130 N N . PHE A 1 157 ? -13.521 -4.781 -1.437 1.00 82.56 157 PHE A N 1
ATOM 1131 C CA . PHE A 1 157 ? -13.612 -3.682 -0.478 1.00 82.56 157 PHE A CA 1
ATOM 1132 C C . PHE A 1 157 ? -15.047 -3.176 -0.253 1.00 82.56 157 PHE A C 1
ATOM 1134 O O . PHE A 1 157 ? -15.287 -2.536 0.771 1.00 82.56 157 PHE A O 1
ATOM 1141 N N . THR A 1 158 ? -15.994 -3.479 -1.151 1.00 78.62 158 THR A N 1
ATOM 1142 C CA . THR A 1 158 ? -17.379 -2.965 -1.103 1.00 78.62 158 THR A CA 1
ATOM 1143 C C . THR A 1 158 ? -18.444 -3.986 -0.691 1.00 78.62 158 THR A C 1
ATOM 1145 O O . THR A 1 158 ? -19.466 -3.577 -0.147 1.00 78.62 158 THR A O 1
ATOM 1148 N N . GLU A 1 159 ? -18.240 -5.288 -0.913 1.00 64.31 159 GLU A N 1
ATOM 1149 C CA . GLU A 1 159 ? -19.291 -6.314 -0.764 1.00 64.31 159 GLU A CA 1
ATOM 1150 C C . GLU A 1 159 ? -19.275 -7.093 0.569 1.00 64.31 159 GLU A C 1
ATOM 1152 O O . GLU A 1 159 ? -19.992 -8.084 0.709 1.00 64.31 159 GLU A O 1
ATOM 1157 N N . GLN A 1 160 ? -18.504 -6.670 1.574 1.00 55.16 160 GLN A N 1
ATOM 1158 C CA . GLN A 1 160 ? -18.428 -7.368 2.870 1.00 55.16 160 GLN A CA 1
ATOM 1159 C C . GLN A 1 160 ? -19.262 -6.628 3.945 1.00 55.16 160 GLN A C 1
ATOM 1161 O O . GLN A 1 160 ? -19.090 -5.414 4.080 1.00 55.16 160 GLN A O 1
ATOM 1166 N N . PRO A 1 161 ? -20.183 -7.322 4.651 1.00 46.19 161 PRO A N 1
ATOM 1167 C CA . PRO A 1 161 ? -21.208 -6.734 5.526 1.00 46.19 161 PRO A CA 1
ATOM 1168 C C . PRO A 1 161 ? -20.682 -6.055 6.796 1.00 46.19 161 PRO A C 1
ATOM 1170 O O . PRO A 1 161 ? -19.597 -6.442 7.285 1.00 46.19 161 PRO A O 1
#

Secondary structure (DSSP, 8-state):
------------------------TTHHHHHHHHHHHHHHHHHHHHHHTTSS-HHHHHHHHHHHHHHHHHHHHHHHHTT--HHHHHHHHHHHHHHHHHHHHHHSS-HHHHHHHHHHHHHHHHHTS-SSGGGG--SS----PPPSSPPPPHHHHHHHHHS--

Mean predicted aligned error: 10.82 Å

Radius of gyration: 23.74 Å; Cα contacts (8 Å, |Δi|>4): 173; chains: 1; bounding box: 46×74×72 Å

Sequence (161 aa):
MFARYFAAAALLVFAAVPAWAGNDPLSETYQSMSNAGAALRADAEAVQTGDSSAEALLARLSDFAQTASAAGAAIDANEGPHDLGCIYRGMAADAALQADRLRGEEKDDAIETVRLLGDDAVLVTPETEAETQDPTGMPMGSCPVEKMSADQLSAYFTEQP